Protein AF-A0A3M1KXL1-F1 (afdb_monomer_lite)

pLDDT: mean 74.48, std 14.93, range [48.81, 97.69]

Radius of gyration: 24.48 Å; chains: 1; bounding box: 44×39×74 Å

Secondary structure (DSSP, 8-state):
--------THHHHTTSHHHHHHHHHHHH---TTSTT--HHHHHHHHHHHHTSHHHHHHHHHHHHHHHHHHHHHHHHHHHHHHHS-SSTT-

Sequence (90 aa):
MKWRLPGDWRHQLLQRPFVQRLVDWSKTHSLPGFKGVSIYDVLLFVYGESQRQTLVIRANAVAFSFFLSLFPALIALFSLASQIPLYERF

Structure (mmCIF, N/CA/C/O backbone):
data_AF-A0A3M1KXL1-F1
#
_entry.id   AF-A0A3M1KXL1-F1
#
loop_
_atom_site.group_PDB
_atom_site.id
_atom_site.type_symbol
_atom_site.label_atom_id
_atom_site.label_alt_id
_atom_site.label_comp_id
_atom_site.label_asym_id
_atom_site.label_entity_id
_atom_site.label_seq_id
_atom_site.pdbx_PDB_ins_code
_atom_site.Cartn_x
_atom_site.Cartn_y
_atom_site.Cartn_z
_atom_site.occupancy
_atom_site.B_iso_or_equiv
_atom_site.auth_seq_id
_atom_site.auth_comp_id
_atom_site.auth_asym_id
_atom_site.auth_atom_id
_atom_site.pdbx_PDB_model_num
ATOM 1 N N . MET A 1 1 ? -4.033 18.935 30.717 1.00 48.81 1 MET A N 1
ATOM 2 C CA . MET A 1 1 ? -4.149 19.696 29.453 1.00 48.81 1 MET A CA 1
ATOM 3 C C . MET A 1 1 ? -5.243 19.051 28.600 1.00 48.81 1 MET A C 1
ATOM 5 O O . MET A 1 1 ? -4.986 18.115 27.858 1.00 48.81 1 MET A O 1
ATOM 9 N N . LYS A 1 2 ? -6.498 19.444 28.852 1.00 52.31 2 LYS A N 1
ATOM 10 C CA . LYS A 1 2 ? -7.729 18.840 28.317 1.00 52.31 2 LYS A CA 1
ATOM 11 C C . LYS A 1 2 ? -8.084 19.553 27.013 1.00 52.31 2 LYS A C 1
ATOM 13 O O . LYS A 1 2 ? -8.590 20.671 27.051 1.00 52.31 2 LYS A O 1
ATOM 18 N N . TRP A 1 3 ? -7.772 18.935 25.878 1.00 58.66 3 TRP A N 1
ATOM 19 C CA . TRP A 1 3 ? -8.156 19.452 24.566 1.00 58.66 3 TRP A CA 1
ATOM 20 C C . TRP A 1 3 ? -9.690 19.525 24.466 1.00 58.66 3 TRP A C 1
ATOM 22 O O . TRP A 1 3 ? -10.385 18.518 24.586 1.00 58.66 3 TRP A O 1
ATOM 32 N N . ARG A 1 4 ? -10.221 20.744 24.303 1.00 59.06 4 ARG A N 1
ATOM 33 C CA . ARG A 1 4 ? -11.631 21.035 24.001 1.00 59.06 4 ARG A CA 1
ATOM 34 C C . ARG A 1 4 ? -11.851 20.789 22.510 1.00 59.06 4 ARG A C 1
ATOM 36 O O . ARG A 1 4 ? -11.515 21.650 21.707 1.00 59.06 4 ARG A O 1
ATOM 43 N N . LEU A 1 5 ? -12.398 19.632 22.148 1.00 71.38 5 LEU A N 1
ATOM 44 C CA . LEU A 1 5 ? -12.926 19.389 20.805 1.00 71.38 5 LEU A CA 1
ATOM 45 C C . LEU A 1 5 ? -14.315 20.045 20.709 1.00 71.38 5 LEU A C 1
ATOM 47 O O . LEU A 1 5 ? -15.213 19.651 21.458 1.00 71.38 5 LEU A O 1
ATOM 51 N N . PRO A 1 6 ? -14.512 21.063 19.852 1.00 59.25 6 PRO A N 1
ATOM 52 C CA . PRO A 1 6 ? -15.815 21.670 19.633 1.00 59.25 6 PRO A CA 1
ATOM 53 C C . PRO A 1 6 ? -16.672 20.728 18.777 1.00 59.25 6 PRO A C 1
ATOM 55 O O . PRO A 1 6 ? -16.393 20.525 17.597 1.00 59.25 6 PRO A O 1
ATOM 58 N N . GLY A 1 7 ? -17.695 20.156 19.415 1.00 65.56 7 GLY A N 1
ATOM 59 C CA . GLY A 1 7 ? -18.949 19.703 18.810 1.00 65.56 7 GLY A CA 1
ATOM 60 C C . GLY A 1 7 ? -18.866 18.615 17.741 1.00 65.56 7 GLY A C 1
ATOM 61 O O . GLY A 1 7 ? -18.856 18.921 16.565 1.00 65.56 7 GLY A O 1
ATOM 62 N N . ASP A 1 8 ? -18.925 17.342 18.130 1.00 66.88 8 ASP A N 1
ATOM 63 C CA . ASP A 1 8 ? -19.999 16.435 17.686 1.00 66.88 8 ASP A CA 1
ATOM 64 C C . ASP A 1 8 ? -20.454 16.448 16.196 1.00 66.88 8 ASP A C 1
ATOM 66 O O . ASP A 1 8 ? -21.625 16.280 15.861 1.00 66.88 8 ASP A O 1
ATOM 70 N N . TRP A 1 9 ? -19.506 16.548 15.260 1.00 57.75 9 TRP A N 1
ATOM 71 C CA . TRP A 1 9 ? -19.734 16.468 13.803 1.00 57.75 9 TRP A CA 1
ATOM 72 C C . TRP A 1 9 ? -20.207 15.092 13.314 1.00 57.75 9 TRP A C 1
ATOM 74 O O . TRP A 1 9 ? -20.735 14.956 12.207 1.00 57.75 9 TRP A O 1
ATOM 84 N N . ARG A 1 10 ? -20.007 14.053 14.137 1.00 55.69 10 ARG A N 1
ATOM 85 C CA . ARG A 1 10 ? -20.336 12.658 13.808 1.00 55.69 10 ARG A CA 1
ATOM 86 C C . ARG A 1 10 ? -21.820 12.505 13.480 1.00 55.69 10 ARG A C 1
ATOM 88 O O . ARG A 1 10 ? -22.168 11.804 12.536 1.00 55.69 10 ARG A O 1
ATOM 95 N N . HIS A 1 11 ? -22.679 13.224 14.195 1.00 54.25 11 HIS A N 1
ATOM 96 C CA . HIS A 1 11 ? -24.132 13.122 14.061 1.00 54.25 11 HIS A CA 1
ATOM 97 C C . HIS A 1 11 ? -24.638 13.793 12.786 1.00 54.25 11 HIS A C 1
ATOM 99 O O . HIS A 1 11 ? -25.621 13.340 12.214 1.00 54.25 11 HIS A O 1
ATOM 105 N N . GLN A 1 12 ? -23.958 14.846 12.319 1.00 58.94 12 GLN A N 1
ATOM 106 C CA . GLN A 1 12 ? -24.338 15.568 11.100 1.00 58.94 12 GLN A CA 1
ATOM 107 C C . GLN A 1 12 ? -23.896 14.821 9.832 1.00 58.94 12 GLN A C 1
ATOM 109 O O . GLN A 1 12 ? -24.628 14.794 8.845 1.00 58.94 12 GLN A O 1
ATOM 114 N N . LEU A 1 13 ? -22.741 14.143 9.864 1.00 56.81 13 LEU A N 1
ATOM 115 C CA . LEU A 1 13 ? -22.291 13.290 8.753 1.00 56.81 13 LEU A CA 1
ATOM 116 C C . LEU A 1 13 ? -23.114 11.995 8.644 1.00 56.81 13 LEU A C 1
ATOM 118 O O . LEU A 1 13 ? -23.375 11.521 7.538 1.00 56.81 13 LEU A O 1
ATOM 122 N N . LEU A 1 14 ? -23.591 11.465 9.776 1.00 56.56 14 LEU A N 1
ATOM 123 C CA . LEU A 1 14 ? -24.457 10.283 9.832 1.00 56.56 14 LEU A CA 1
ATOM 124 C C . LEU A 1 14 ? -25.921 10.557 9.445 1.00 56.56 14 LEU A C 1
ATOM 126 O O . LEU A 1 14 ? -26.681 9.606 9.309 1.00 56.56 14 LEU A O 1
ATOM 130 N N . GLN A 1 15 ? -26.342 11.811 9.246 1.00 57.06 15 GLN A N 1
ATOM 131 C CA . GLN A 1 15 ? -27.717 12.148 8.836 1.00 57.06 15 GLN A CA 1
ATOM 132 C C . GLN A 1 15 ? -27.960 12.045 7.323 1.00 57.06 15 GLN A C 1
ATOM 134 O O . GLN A 1 15 ? -29.097 12.153 6.866 1.00 57.06 15 GLN A O 1
ATOM 139 N N . ARG A 1 16 ? -26.919 11.811 6.515 1.00 58.94 16 ARG A N 1
ATOM 140 C CA . ARG A 1 16 ? -27.097 11.539 5.084 1.00 58.94 16 ARG A CA 1
ATOM 141 C C . ARG A 1 16 ? -27.699 10.130 4.929 1.00 58.94 16 ARG A C 1
ATOM 143 O O . ARG A 1 16 ? -27.036 9.165 5.315 1.00 58.94 16 ARG A O 1
ATOM 150 N N . PRO A 1 17 ? -28.882 9.963 4.302 1.00 60.06 17 PRO A N 1
ATOM 151 C CA . PRO A 1 17 ? -29.536 8.652 4.161 1.00 60.06 17 PRO A CA 1
ATOM 152 C C . PRO A 1 17 ? -28.674 7.643 3.388 1.00 60.06 17 PRO A C 1
ATOM 154 O O . PRO A 1 17 ? -28.800 6.436 3.564 1.00 60.06 17 PRO A O 1
ATOM 157 N N . PHE A 1 18 ? -27.752 8.139 2.562 1.00 64.50 18 PHE A N 1
ATOM 158 C CA . PHE A 1 18 ? -26.758 7.335 1.861 1.00 64.50 18 PHE A CA 1
ATOM 159 C C . PHE A 1 18 ? -25.725 6.701 2.803 1.00 64.50 18 PHE A C 1
ATOM 161 O O . PHE A 1 18 ? -25.405 5.526 2.658 1.00 64.50 18 PHE A O 1
ATOM 168 N N . VAL A 1 19 ? -25.244 7.451 3.800 1.00 64.69 19 VAL A N 1
ATOM 169 C CA . VAL A 1 19 ? -24.257 6.957 4.772 1.00 64.69 19 VAL A CA 1
ATOM 170 C C . VAL A 1 19 ? -24.902 5.921 5.689 1.00 64.69 19 VAL A C 1
ATOM 172 O O . VAL A 1 19 ? -24.302 4.878 5.923 1.00 64.69 19 VAL A O 1
ATOM 175 N N . GLN A 1 20 ? -26.144 6.144 6.133 1.00 65.44 20 GLN A N 1
ATOM 176 C CA . GLN A 1 20 ? -26.883 5.150 6.926 1.00 65.44 20 GLN A CA 1
ATOM 177 C C . GLN A 1 20 ? -27.139 3.867 6.133 1.00 65.44 20 GLN A C 1
ATOM 179 O O . GLN A 1 20 ? -26.812 2.792 6.617 1.00 65.44 20 GLN A O 1
ATOM 184 N N . ARG A 1 21 ? -27.595 3.964 4.875 1.00 65.12 21 ARG A N 1
ATOM 185 C CA . ARG A 1 21 ? -27.777 2.782 4.014 1.00 65.12 21 ARG A CA 1
ATOM 186 C C . ARG A 1 21 ? -26.482 2.018 3.768 1.00 65.12 21 ARG A C 1
ATOM 188 O O . ARG A 1 21 ? -26.513 0.795 3.760 1.00 65.12 21 ARG A O 1
ATOM 195 N N . LEU A 1 22 ? -25.357 2.708 3.574 1.00 65.81 22 LEU A N 1
ATOM 196 C CA . LEU A 1 22 ? -24.058 2.051 3.418 1.00 65.81 22 LEU A CA 1
ATOM 197 C C . LEU A 1 22 ? -23.608 1.362 4.709 1.00 65.81 22 LEU A C 1
ATOM 199 O O . LEU A 1 22 ? -23.112 0.240 4.654 1.00 65.81 22 LEU A O 1
ATOM 203 N N . VAL A 1 23 ? -23.806 2.000 5.864 1.00 64.62 23 VAL A N 1
ATOM 204 C CA . VAL A 1 23 ? -23.477 1.416 7.170 1.00 64.62 23 VAL A CA 1
ATOM 205 C C . VAL A 1 23 ? -24.370 0.211 7.463 1.00 64.62 23 VAL A C 1
ATOM 207 O O . VAL A 1 23 ? -23.852 -0.844 7.821 1.00 64.62 23 VAL A O 1
ATOM 210 N N . ASP A 1 24 ? -25.677 0.318 7.247 1.00 65.06 24 ASP A N 1
ATOM 211 C CA . ASP A 1 24 ? -26.631 -0.772 7.463 1.00 65.06 24 ASP A CA 1
ATOM 212 C C . ASP A 1 24 ? -26.415 -1.916 6.467 1.00 65.06 24 ASP A C 1
ATOM 214 O O . ASP A 1 24 ? -26.423 -3.082 6.862 1.00 65.06 24 ASP A O 1
ATOM 218 N N . TRP A 1 25 ? -26.101 -1.622 5.201 1.00 65.94 25 TRP A N 1
ATOM 219 C CA . TRP A 1 25 ? -25.689 -2.639 4.229 1.00 65.94 25 TRP A CA 1
ATOM 220 C C . TRP A 1 25 ? -24.382 -3.322 4.652 1.00 65.94 25 TRP A C 1
ATOM 222 O O . TRP A 1 25 ? -2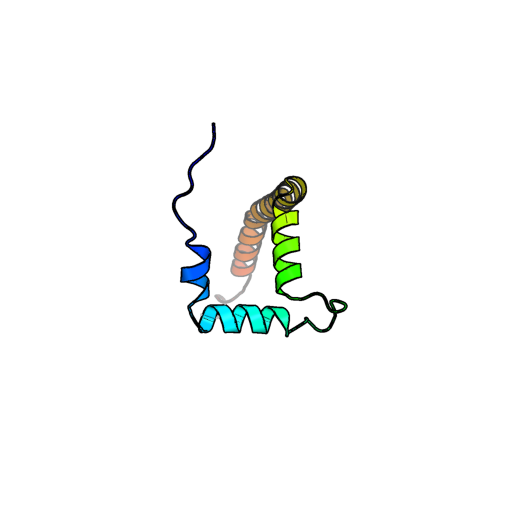4.312 -4.545 4.646 1.00 65.94 25 TRP A O 1
ATOM 232 N N . SER A 1 26 ? -23.383 -2.571 5.128 1.00 61.00 26 SER A N 1
ATOM 233 C CA . SER A 1 26 ? -22.114 -3.142 5.615 1.00 61.00 26 SER A CA 1
ATOM 234 C C . SER A 1 26 ? -22.270 -4.012 6.871 1.00 61.00 26 SER A C 1
ATOM 236 O O . SER A 1 26 ? -21.478 -4.931 7.091 1.00 61.00 26 SER A O 1
ATOM 238 N N . LYS A 1 27 ? -23.295 -3.735 7.688 1.00 60.72 27 LYS A N 1
ATOM 239 C CA . LYS A 1 27 ? -23.650 -4.521 8.877 1.00 60.72 27 LYS A CA 1
ATOM 240 C C . LYS A 1 27 ? -24.442 -5.780 8.529 1.00 60.72 27 LYS A C 1
ATOM 242 O O . LYS A 1 27 ? -24.2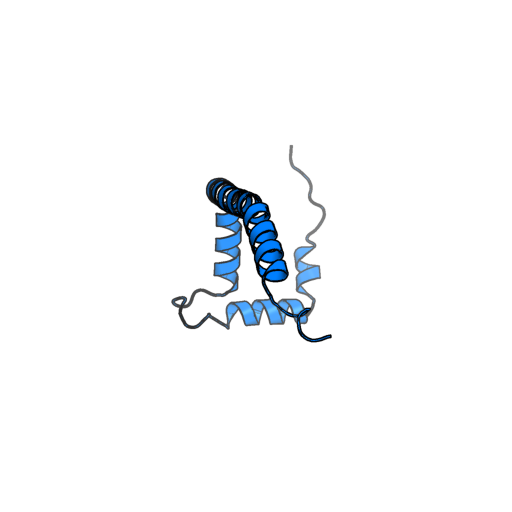52 -6.804 9.174 1.00 60.72 27 LYS A O 1
ATOM 247 N N . THR A 1 28 ? -25.308 -5.703 7.519 1.00 61.88 28 THR A N 1
ATOM 248 C CA . THR A 1 28 ? -26.231 -6.790 7.145 1.00 61.88 28 THR A CA 1
ATOM 249 C C . THR A 1 28 ? -25.613 -7.755 6.130 1.00 61.88 28 THR A C 1
ATOM 251 O O . THR A 1 28 ? -25.936 -8.939 6.118 1.00 61.88 28 THR A O 1
ATOM 254 N N . HIS A 1 29 ? -24.707 -7.271 5.277 1.00 58.81 29 HIS A N 1
ATOM 255 C CA . HIS A 1 29 ? -24.023 -8.078 4.273 1.00 58.81 29 HIS A CA 1
ATOM 256 C C . HIS A 1 29 ? -22.725 -8.648 4.857 1.00 58.81 29 HIS A C 1
ATOM 258 O O . HIS A 1 29 ? -21.638 -8.097 4.702 1.00 58.81 29 HIS A O 1
ATOM 264 N N . SER A 1 30 ? -22.841 -9.761 5.579 1.00 56.44 30 SER A N 1
ATOM 265 C CA . SER A 1 30 ? -21.684 -10.572 5.958 1.00 56.44 30 SER A CA 1
ATOM 266 C C . SER A 1 30 ? -21.125 -11.239 4.700 1.00 56.44 30 SER A C 1
ATOM 268 O O . SER A 1 30 ? -21.855 -11.939 3.998 1.00 56.44 30 SER A O 1
ATOM 270 N N . LEU A 1 31 ? -19.838 -11.040 4.400 1.00 59.00 31 LEU A N 1
ATOM 271 C CA . LEU A 1 31 ? -19.181 -11.755 3.302 1.00 59.00 31 LEU A CA 1
ATOM 272 C C . LEU A 1 31 ? -19.325 -13.274 3.536 1.00 59.00 31 LEU A C 1
ATOM 274 O O . LEU A 1 31 ? -18.930 -13.753 4.609 1.0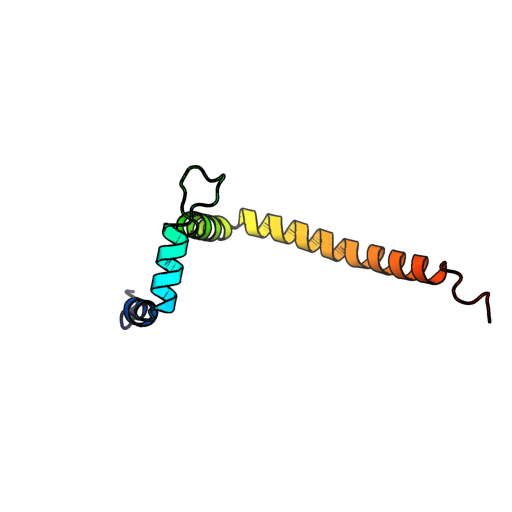0 59.00 31 LEU A O 1
ATOM 278 N N . PRO A 1 32 ? -19.881 -14.040 2.575 1.00 51.31 32 PRO A N 1
ATOM 279 C CA . P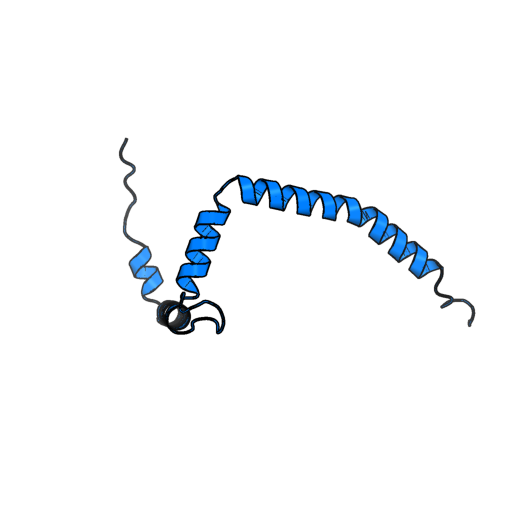RO A 1 32 ? -20.039 -15.483 2.716 1.00 51.31 32 PRO A CA 1
ATOM 280 C C . PRO A 1 32 ? -18.644 -16.117 2.812 1.00 51.31 32 PRO A C 1
ATOM 282 O O . PRO A 1 32 ? -17.905 -16.172 1.836 1.00 51.31 32 PRO A O 1
ATOM 285 N N . GLY A 1 33 ? -18.251 -16.512 4.029 1.00 59.78 33 GLY A N 1
ATOM 286 C CA . GLY A 1 33 ? -16.900 -16.988 4.360 1.00 59.78 33 GLY A CA 1
ATOM 287 C C . GLY A 1 33 ? -16.331 -16.441 5.679 1.00 59.78 33 GLY A C 1
ATOM 288 O O . GLY A 1 33 ? -15.464 -17.075 6.274 1.00 59.78 33 GLY A O 1
ATOM 289 N N . PHE A 1 34 ? -16.860 -15.327 6.203 1.00 58.62 34 PHE A N 1
ATOM 290 C CA . PHE A 1 34 ? -16.328 -14.638 7.395 1.00 58.62 34 PHE A CA 1
ATOM 291 C C . PHE A 1 34 ? -17.041 -14.964 8.724 1.00 58.62 34 PHE A C 1
ATOM 293 O O . PHE A 1 34 ? -17.076 -14.136 9.627 1.00 58.62 34 PHE A O 1
ATOM 300 N N . LYS A 1 35 ? -17.605 -16.172 8.883 1.00 60.41 35 LYS A N 1
ATOM 301 C CA . LYS A 1 35 ? -18.243 -16.646 10.140 1.00 60.41 35 LYS A CA 1
ATOM 302 C C . LYS A 1 35 ? -19.193 -15.627 10.821 1.00 60.41 35 LYS A C 1
ATOM 304 O O . LYS A 1 35 ? -19.255 -15.568 12.043 1.00 60.41 35 LYS A O 1
ATOM 309 N N . GLY A 1 36 ? -19.925 -14.820 10.050 1.00 65.12 36 GLY A N 1
ATOM 310 C CA . GLY A 1 36 ? -20.872 -13.834 10.594 1.00 65.12 36 GLY A CA 1
ATOM 311 C C . GLY A 1 36 ? -20.256 -12.519 11.090 1.00 65.12 36 GLY A C 1
ATOM 312 O O . GLY A 1 36 ? -20.958 -11.731 11.714 1.00 65.12 36 GLY A O 1
ATOM 313 N N . VAL A 1 37 ? -18.978 -12.246 10.806 1.00 65.62 37 VAL A N 1
ATOM 314 C CA . VAL A 1 37 ? -18.367 -10.934 11.070 1.00 65.62 37 VAL A CA 1
ATOM 315 C C . VAL A 1 37 ? -18.817 -9.943 9.992 1.00 65.62 37 VAL A C 1
ATOM 317 O O . VAL A 1 37 ? -18.736 -10.232 8.794 1.00 65.62 37 VAL A O 1
ATOM 320 N N . SER A 1 38 ? -19.327 -8.784 10.415 1.00 72.44 38 SER A N 1
ATOM 321 C CA . SER A 1 38 ? -19.789 -7.739 9.499 1.00 72.44 38 SER A CA 1
ATOM 322 C C . SER A 1 38 ? -18.616 -7.091 8.755 1.00 72.44 38 SER A C 1
ATOM 324 O O . SER A 1 38 ? -17.500 -7.022 9.275 1.00 72.44 38 SER A O 1
ATOM 326 N N . ILE A 1 39 ? -18.850 -6.570 7.545 1.00 71.25 39 ILE A N 1
ATOM 327 C CA . ILE A 1 39 ? -17.814 -5.838 6.786 1.00 71.25 39 ILE A CA 1
ATOM 328 C C . ILE A 1 39 ? -17.290 -4.652 7.609 1.00 71.25 39 ILE A C 1
ATOM 330 O O . ILE A 1 39 ? -16.103 -4.328 7.552 1.00 71.25 39 ILE A O 1
ATOM 334 N N . TYR A 1 40 ? -18.161 -4.039 8.415 1.00 72.75 40 TYR A N 1
ATOM 335 C CA . TYR A 1 40 ? -17.800 -2.966 9.336 1.00 72.75 40 TYR A CA 1
ATOM 336 C C . TYR A 1 40 ? -16.745 -3.402 10.364 1.00 72.75 40 TYR A C 1
ATOM 338 O O . TYR A 1 40 ? -15.747 -2.705 10.549 1.00 72.75 40 TYR A O 1
ATOM 346 N N . ASP A 1 41 ? -16.920 -4.569 10.985 1.00 74.62 41 ASP A N 1
ATOM 347 C CA . ASP A 1 41 ? -15.975 -5.088 11.980 1.00 74.62 41 ASP A CA 1
ATOM 348 C C . ASP A 1 41 ? -14.646 -5.497 11.344 1.00 74.62 41 ASP A C 1
ATOM 350 O O . ASP A 1 41 ? -13.587 -5.250 11.921 1.00 74.62 41 ASP A O 1
ATOM 354 N N . VAL A 1 42 ? -14.677 -6.056 10.128 1.00 79.69 42 VAL A N 1
ATOM 355 C CA . VAL A 1 42 ? -13.454 -6.366 9.372 1.00 79.69 42 VAL A CA 1
ATOM 356 C C . VAL A 1 42 ? -12.679 -5.088 9.063 1.00 79.69 42 VAL A C 1
ATOM 358 O O . VAL A 1 42 ? -11.473 -5.043 9.285 1.00 79.69 42 VAL A O 1
ATOM 361 N N . LEU A 1 43 ? -13.348 -4.029 8.601 1.00 78.88 43 LEU A N 1
ATOM 362 C CA . LEU A 1 43 ? -12.702 -2.742 8.331 1.00 78.88 43 LEU A CA 1
ATOM 363 C C . LEU A 1 43 ? -12.136 -2.104 9.603 1.00 78.88 43 LEU A C 1
ATOM 365 O O . LEU A 1 43 ? -11.023 -1.579 9.574 1.00 78.88 43 LEU A O 1
ATOM 369 N N . LEU A 1 44 ? -12.865 -2.171 10.719 1.00 80.94 44 LEU A N 1
ATOM 370 C CA . LEU A 1 44 ? -12.397 -1.655 12.004 1.00 80.94 44 LEU A CA 1
ATOM 371 C C . LEU A 1 44 ? -11.173 -2.433 12.508 1.00 80.94 44 LEU A C 1
ATOM 373 O O . LEU A 1 44 ? -10.209 -1.824 12.972 1.00 80.94 44 LEU A O 1
ATOM 377 N N . PHE A 1 45 ? -11.192 -3.761 12.371 1.00 79.31 45 PHE A N 1
ATOM 378 C CA . PHE A 1 45 ? -10.072 -4.630 12.720 1.00 79.31 45 PHE A CA 1
ATOM 379 C C . PHE A 1 45 ? -8.862 -4.361 11.827 1.00 79.31 45 PHE A C 1
ATOM 381 O O . PHE A 1 45 ? -7.772 -4.142 12.338 1.00 79.31 45 PHE A O 1
ATOM 388 N N . VAL A 1 46 ? -9.048 -4.292 10.507 1.00 81.56 46 VAL A N 1
ATOM 389 C CA . VAL A 1 46 ? -7.978 -3.962 9.555 1.00 81.56 46 VAL A CA 1
ATOM 390 C C . VAL A 1 46 ? -7.398 -2.585 9.853 1.00 81.56 46 VAL A C 1
ATOM 392 O O . VAL A 1 46 ? -6.183 -2.436 9.841 1.00 81.56 46 VAL A O 1
ATOM 395 N N . TYR A 1 47 ? -8.225 -1.589 10.171 1.00 79.25 47 TYR A N 1
ATOM 396 C CA . TYR A 1 47 ? -7.740 -0.259 10.533 1.00 79.25 47 TYR A CA 1
ATOM 397 C C . TYR A 1 47 ? -6.947 -0.273 11.848 1.00 79.25 47 TYR A C 1
ATOM 399 O O . TYR A 1 47 ? -5.852 0.283 11.906 1.00 79.25 47 TYR A O 1
ATOM 407 N N . GLY A 1 48 ? -7.461 -0.935 12.889 1.00 77.75 48 GLY A N 1
ATOM 408 C CA . GLY A 1 48 ? -6.774 -1.064 14.178 1.00 77.75 48 GLY A CA 1
ATOM 409 C C . GLY A 1 48 ? -5.460 -1.841 14.074 1.00 77.75 48 GLY A C 1
ATOM 410 O O . GLY A 1 48 ? -4.444 -1.426 14.631 1.00 77.75 48 GLY A O 1
ATOM 411 N N . GLU A 1 49 ? -5.451 -2.923 13.301 1.00 74.38 49 GLU A N 1
ATOM 412 C CA . GLU A 1 49 ? -4.269 -3.749 13.092 1.00 74.38 49 GLU A CA 1
ATOM 413 C C . GLU A 1 49 ? -3.268 -3.043 12.166 1.00 74.38 49 GLU A C 1
ATOM 415 O O . GLU A 1 49 ? -2.073 -3.055 12.444 1.00 74.38 49 GLU A O 1
ATOM 420 N N . SER A 1 50 ? -3.722 -2.317 11.136 1.00 76.44 50 SER A N 1
ATOM 421 C CA . SER A 1 50 ? -2.859 -1.531 10.238 1.00 76.44 50 SER A CA 1
ATOM 422 C C . SER A 1 50 ? -2.105 -0.405 10.953 1.00 76.44 50 SER A C 1
ATOM 424 O O . SER A 1 50 ? -1.054 0.011 10.468 1.00 76.44 50 SER A O 1
ATOM 426 N N . GLN A 1 51 ? -2.603 0.088 12.092 1.00 69.56 51 GLN A N 1
ATOM 427 C CA . GLN A 1 51 ? -1.882 1.045 12.945 1.00 69.56 51 GLN A CA 1
ATOM 428 C C . GLN A 1 51 ? -0.746 0.385 13.744 1.00 69.56 51 GLN A C 1
ATOM 430 O O . GLN A 1 51 ? 0.121 1.080 14.281 1.00 69.56 51 GLN A O 1
ATOM 435 N N . ARG A 1 52 ? -0.691 -0.952 13.815 1.00 74.75 52 ARG A N 1
ATOM 436 C CA . ARG A 1 52 ? 0.462 -1.649 14.389 1.00 74.75 52 ARG A CA 1
ATO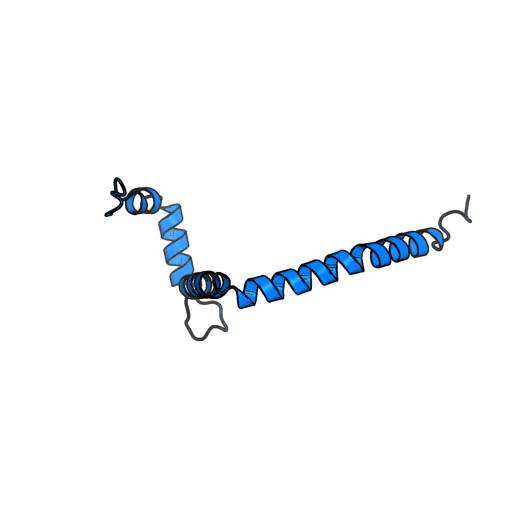M 437 C C . ARG A 1 52 ? 1.648 -1.489 13.444 1.00 74.75 52 ARG A C 1
ATOM 439 O O . ARG A 1 52 ? 1.647 -1.990 12.320 1.00 74.75 52 ARG A O 1
ATOM 446 N N . GLN A 1 53 ? 2.697 -0.830 13.935 1.00 71.06 53 GLN A N 1
ATOM 447 C CA . GLN A 1 53 ? 3.909 -0.507 13.171 1.00 71.06 53 GLN A CA 1
ATOM 448 C C . GLN A 1 53 ? 4.522 -1.723 12.452 1.00 71.06 53 GLN A C 1
ATOM 450 O O . GLN A 1 53 ? 5.094 -1.579 11.376 1.00 71.06 53 GLN A O 1
ATOM 455 N N . THR A 1 54 ? 4.355 -2.935 12.989 1.00 79.25 54 THR A N 1
ATOM 456 C CA . THR A 1 54 ? 4.841 -4.184 12.384 1.00 79.25 54 THR A CA 1
ATOM 457 C C . THR A 1 54 ? 4.259 -4.460 10.992 1.00 79.25 54 THR A C 1
ATOM 459 O O . THR A 1 54 ? 4.992 -4.922 10.115 1.00 79.25 54 THR A O 1
ATOM 462 N N . LEU A 1 55 ? 2.971 -4.173 10.758 1.00 82.88 55 LEU A N 1
ATOM 463 C CA . LEU A 1 55 ? 2.353 -4.369 9.441 1.00 82.88 55 LEU A CA 1
ATOM 464 C C . LEU A 1 55 ? 2.859 -3.340 8.431 1.00 82.88 55 LEU A C 1
ATOM 466 O O . LEU A 1 55 ? 3.174 -3.706 7.301 1.00 82.88 55 LEU A O 1
ATOM 470 N N . VAL A 1 56 ? 3.023 -2.088 8.860 1.00 84.69 56 VAL A N 1
ATOM 471 C CA . VAL A 1 56 ? 3.572 -1.010 8.024 1.00 84.69 56 VAL A CA 1
ATOM 472 C C . VAL A 1 56 ? 5.015 -1.313 7.615 1.00 84.69 56 VAL A C 1
ATOM 474 O O . VAL A 1 56 ? 5.352 -1.203 6.440 1.00 84.69 56 VAL A O 1
ATOM 477 N N . ILE A 1 57 ? 5.861 -1.768 8.546 1.00 88.19 57 ILE A N 1
ATOM 478 C CA . ILE A 1 57 ? 7.255 -2.143 8.251 1.00 88.19 57 ILE A CA 1
ATOM 479 C C . ILE A 1 57 ? 7.306 -3.282 7.224 1.00 88.19 57 ILE A C 1
ATOM 481 O O . ILE A 1 57 ? 8.075 -3.219 6.264 1.00 88.19 57 ILE A O 1
ATOM 485 N N . ARG A 1 58 ? 6.458 -4.306 7.382 1.00 87.75 58 ARG A N 1
ATOM 486 C CA . ARG A 1 58 ? 6.385 -5.429 6.436 1.00 87.75 58 ARG A CA 1
ATOM 487 C C . ARG A 1 58 ? 5.872 -4.987 5.062 1.00 87.75 58 ARG A C 1
ATOM 489 O O . ARG A 1 58 ? 6.441 -5.389 4.052 1.00 87.75 58 ARG A O 1
ATOM 496 N N . ALA A 1 59 ? 4.838 -4.150 5.018 1.00 91.31 59 ALA A N 1
ATOM 497 C CA . ALA A 1 59 ? 4.305 -3.597 3.776 1.00 91.31 59 ALA A CA 1
ATOM 498 C C . ALA A 1 59 ? 5.355 -2.748 3.040 1.00 91.31 59 ALA A C 1
ATOM 500 O O . ALA A 1 59 ? 5.534 -2.905 1.834 1.00 91.31 59 ALA A O 1
ATOM 501 N N . ASN A 1 60 ? 6.116 -1.930 3.771 1.00 93.56 60 ASN A N 1
ATOM 502 C CA . ASN A 1 60 ? 7.210 -1.139 3.212 1.00 93.56 60 ASN A CA 1
ATOM 503 C C . ASN A 1 60 ? 8.328 -2.019 2.641 1.00 93.56 60 ASN A C 1
ATOM 505 O O . ASN A 1 60 ? 8.844 -1.716 1.570 1.00 93.56 60 ASN A O 1
ATOM 509 N N . ALA A 1 61 ? 8.677 -3.130 3.298 1.00 95.62 61 ALA A N 1
ATOM 510 C CA . ALA A 1 61 ? 9.671 -4.070 2.778 1.00 95.62 61 ALA A CA 1
ATOM 511 C C . ALA A 1 61 ? 9.227 -4.722 1.453 1.00 95.62 61 ALA A C 1
ATOM 513 O O . ALA A 1 61 ? 10.037 -4.888 0.536 1.00 95.62 61 ALA A O 1
ATOM 514 N N . VAL A 1 62 ? 7.933 -5.042 1.321 1.00 96.06 62 VAL A N 1
ATOM 515 C CA . VAL A 1 62 ? 7.351 -5.552 0.068 1.00 96.06 62 VAL A CA 1
ATOM 516 C C . VAL A 1 62 ? 7.362 -4.472 -1.014 1.00 96.06 62 VAL A C 1
ATOM 518 O O . VAL A 1 6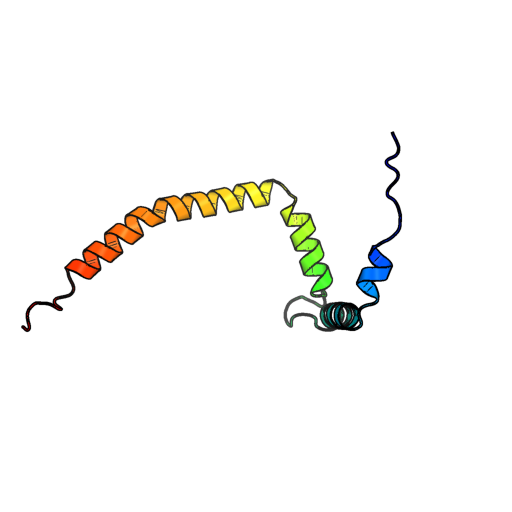2 ? 7.821 -4.735 -2.122 1.00 96.06 62 VAL A O 1
ATOM 521 N N . ALA A 1 63 ? 6.925 -3.250 -0.693 1.00 96.25 63 ALA A N 1
ATOM 522 C CA . ALA A 1 63 ? 6.928 -2.125 -1.629 1.00 96.25 63 ALA A CA 1
ATOM 523 C C . ALA A 1 63 ? 8.346 -1.774 -2.110 1.00 96.25 63 ALA A C 1
ATOM 525 O O . ALA A 1 63 ? 8.551 -1.518 -3.293 1.00 96.25 63 ALA A O 1
ATOM 526 N N . PHE A 1 64 ? 9.337 -1.827 -1.217 1.00 95.81 64 PHE A N 1
ATOM 527 C CA . PHE A 1 64 ? 10.743 -1.622 -1.556 1.00 95.81 64 PHE A CA 1
ATOM 528 C C . PHE A 1 64 ? 11.271 -2.715 -2.491 1.00 95.81 64 PHE A C 1
ATOM 530 O O . PHE A 1 64 ? 11.882 -2.413 -3.512 1.00 95.81 64 PHE A O 1
ATOM 537 N N . SER A 1 65 ? 10.979 -3.983 -2.189 1.00 96.06 65 SER A N 1
ATOM 538 C CA . SER A 1 65 ? 11.370 -5.112 -3.045 1.00 96.06 65 SER A CA 1
ATOM 539 C C . SER A 1 65 ? 10.714 -5.032 -4.431 1.00 96.06 65 SER A C 1
ATOM 541 O O . SER A 1 65 ? 11.363 -5.307 -5.437 1.00 96.06 65 SER A O 1
ATOM 543 N N . PHE A 1 66 ? 9.451 -4.598 -4.493 1.00 96.88 66 PHE A N 1
ATOM 544 C CA . PHE A 1 66 ? 8.734 -4.338 -5.743 1.00 96.88 66 PHE A CA 1
ATOM 545 C C . PHE A 1 66 ? 9.342 -3.169 -6.532 1.00 96.88 66 PHE A C 1
ATOM 547 O O . PHE A 1 66 ? 9.497 -3.243 -7.747 1.00 96.88 66 PHE A O 1
ATOM 554 N N . PHE A 1 67 ? 9.737 -2.095 -5.849 1.00 97.44 67 PHE A N 1
ATOM 555 C CA . PHE A 1 67 ? 10.409 -0.969 -6.492 1.00 97.44 67 PHE A CA 1
ATOM 556 C C . PHE A 1 67 ? 11.769 -1.374 -7.076 1.00 97.44 67 PHE A C 1
ATOM 558 O O . PHE A 1 67 ? 12.094 -0.998 -8.200 1.00 97.44 67 PHE A O 1
ATOM 565 N N . LEU A 1 68 ? 12.547 -2.187 -6.355 1.00 97.06 68 LEU A N 1
ATOM 566 C CA . LEU A 1 68 ? 13.817 -2.711 -6.863 1.00 97.06 68 LEU A CA 1
ATOM 567 C C . LEU A 1 68 ? 13.629 -3.624 -8.083 1.00 97.06 68 LEU A C 1
ATOM 569 O O . LEU A 1 68 ? 14.435 -3.558 -9.010 1.00 97.06 68 LEU A O 1
ATOM 573 N N . SER A 1 69 ? 12.575 -4.449 -8.119 1.00 97.50 69 SER A N 1
ATOM 574 C CA . SER A 1 69 ? 12.293 -5.322 -9.269 1.00 97.50 69 SER A CA 1
ATOM 575 C C . SER A 1 69 ? 11.734 -4.578 -10.489 1.00 97.50 69 SER A C 1
ATOM 577 O O . SER A 1 69 ? 11.774 -5.121 -11.596 1.00 97.50 69 SER A O 1
ATOM 579 N N . LEU A 1 70 ? 11.290 -3.327 -10.325 1.00 97.69 70 LEU A N 1
ATOM 580 C CA . LEU A 1 70 ? 10.760 -2.499 -11.408 1.00 97.69 70 LEU A CA 1
ATOM 581 C C . LEU A 1 70 ? 11.795 -2.260 -12.516 1.00 97.69 70 LEU A C 1
ATOM 583 O O . LEU A 1 70 ? 11.469 -2.390 -13.693 1.00 97.69 70 LEU A O 1
ATOM 587 N N . PHE A 1 71 ? 13.049 -1.955 -12.164 1.00 96.81 71 PHE A N 1
ATOM 588 C CA . PHE A 1 71 ? 14.084 -1.671 -13.166 1.00 96.81 71 PHE A CA 1
ATOM 589 C C . PHE A 1 71 ? 14.438 -2.903 -14.014 1.00 96.81 71 PHE A C 1
ATOM 591 O O . PHE A 1 71 ? 14.360 -2.801 -15.240 1.00 96.81 71 PHE A O 1
ATOM 598 N N . PRO A 1 72 ? 14.759 -4.078 -13.429 1.00 95.06 72 PRO A N 1
ATOM 599 C CA . PRO A 1 72 ? 14.961 -5.296 -14.210 1.00 95.06 72 PRO A CA 1
ATOM 600 C C . PRO A 1 72 ? 13.742 -5.680 -15.053 1.00 95.06 72 PRO A C 1
ATOM 602 O O . PRO A 1 72 ? 13.911 -6.096 -16.195 1.00 95.06 72 PRO A O 1
ATOM 605 N N . ALA A 1 73 ? 12.521 -5.510 -14.529 1.00 97.31 73 ALA A N 1
ATOM 606 C CA . ALA A 1 73 ? 11.298 -5.804 -15.274 1.00 97.31 73 ALA A CA 1
ATOM 607 C C . ALA A 1 73 ? 11.140 -4.901 -16.507 1.00 97.31 73 ALA A C 1
ATOM 609 O O . ALA A 1 73 ? 10.806 -5.388 -17.585 1.00 97.31 73 ALA A O 1
ATOM 610 N N . LEU A 1 74 ? 11.429 -3.603 -16.377 1.00 96.94 74 LEU A N 1
ATOM 611 C CA . LEU A 1 74 ? 11.402 -2.661 -17.499 1.00 96.94 74 LEU A CA 1
ATOM 612 C C . LEU A 1 74 ? 12.482 -2.974 -18.540 1.00 96.94 74 LEU A C 1
ATOM 614 O O . LEU A 1 74 ? 12.190 -2.984 -19.734 1.00 96.94 74 LEU A O 1
ATOM 618 N N . ILE A 1 75 ? 13.709 -3.279 -18.106 1.00 95.50 75 ILE A N 1
ATOM 619 C CA . ILE A 1 75 ? 14.792 -3.692 -19.014 1.00 95.50 75 ILE A CA 1
ATOM 620 C C . ILE A 1 75 ? 14.397 -4.971 -19.759 1.00 95.50 75 ILE A C 1
ATOM 622 O O . ILE A 1 75 ? 14.585 -5.056 -20.971 1.00 95.50 75 ILE A O 1
ATOM 626 N N . ALA A 1 76 ? 13.810 -5.946 -19.062 1.00 94.69 76 ALA A N 1
ATOM 627 C CA . ALA A 1 76 ? 13.319 -7.174 -19.674 1.00 94.69 76 ALA A CA 1
ATOM 628 C C . ALA A 1 76 ? 12.200 -6.897 -20.688 1.00 94.69 76 ALA A C 1
ATOM 630 O O . ALA A 1 76 ? 12.243 -7.442 -21.786 1.00 94.69 76 ALA A O 1
ATOM 631 N N . LEU A 1 77 ? 11.245 -6.018 -20.368 1.00 95.12 77 LEU A N 1
ATOM 632 C CA . LEU A 1 77 ? 10.180 -5.612 -21.290 1.00 95.12 77 LEU A CA 1
ATOM 633 C C . LEU A 1 77 ? 10.732 -4.941 -22.552 1.00 95.12 77 LEU A C 1
ATOM 635 O O . LEU A 1 77 ? 10.305 -5.291 -23.648 1.00 95.12 77 LEU A O 1
ATOM 639 N N . PHE A 1 78 ? 11.694 -4.023 -22.429 1.00 92.50 78 PHE A N 1
ATOM 640 C CA . PHE A 1 78 ? 12.313 -3.382 -23.595 1.00 92.50 78 PHE A CA 1
ATOM 641 C C . PHE A 1 78 ? 13.198 -4.335 -24.399 1.00 92.50 78 PHE A C 1
ATOM 643 O O . PHE A 1 78 ? 13.190 -4.288 -25.627 1.00 92.50 78 PHE A O 1
ATOM 650 N N . SER A 1 79 ? 13.920 -5.231 -23.728 1.00 92.62 79 SER A N 1
ATOM 651 C CA . SER A 1 79 ? 14.700 -6.281 -24.385 1.00 92.62 79 SER A CA 1
ATOM 652 C C . SER A 1 79 ? 13.794 -7.226 -25.177 1.00 92.62 79 SER A C 1
ATOM 654 O O . SER A 1 79 ? 14.041 -7.482 -26.353 1.00 92.62 79 SER A O 1
ATOM 656 N N . LEU A 1 80 ? 12.689 -7.670 -24.570 1.00 91.75 80 LEU A N 1
ATOM 657 C CA . LEU A 1 80 ? 11.678 -8.483 -25.240 1.00 91.75 80 LEU A CA 1
ATOM 658 C C . LEU A 1 80 ? 11.052 -7.730 -26.410 1.00 91.75 80 LEU A C 1
ATOM 660 O O . LEU A 1 80 ? 10.968 -8.301 -27.487 1.00 91.75 80 LEU A O 1
ATOM 664 N N . ALA A 1 81 ? 10.681 -6.457 -26.235 1.00 89.06 81 ALA A N 1
ATOM 665 C CA . ALA A 1 81 ? 10.132 -5.627 -27.306 1.00 89.06 81 ALA A CA 1
ATOM 666 C C . ALA A 1 81 ? 11.092 -5.493 -28.502 1.00 89.06 81 ALA A C 1
ATOM 668 O O . ALA A 1 81 ? 10.641 -5.553 -29.642 1.00 89.06 81 ALA A O 1
ATOM 669 N N . SER A 1 82 ? 12.402 -5.371 -28.252 1.00 86.56 82 SER A N 1
ATOM 670 C CA . SER A 1 82 ? 13.445 -5.331 -29.290 1.00 86.56 82 SER A CA 1
ATOM 671 C C . SER A 1 82 ? 13.556 -6.646 -30.075 1.00 86.56 82 SER A C 1
ATOM 673 O O . SER A 1 82 ? 13.844 -6.638 -31.268 1.00 86.56 82 SER A O 1
ATOM 675 N N . GLN A 1 83 ? 13.296 -7.783 -29.425 1.00 84.44 83 GLN A N 1
ATOM 676 C CA . GLN A 1 83 ? 13.351 -9.101 -30.064 1.00 84.44 83 GLN A CA 1
ATOM 677 C C . GLN A 1 83 ? 12.089 -9.465 -30.849 1.00 84.44 83 GLN A C 1
ATOM 679 O O . GLN A 1 83 ? 12.108 -10.468 -31.557 1.00 84.44 83 GLN A O 1
ATOM 684 N N . ILE A 1 84 ? 10.995 -8.702 -30.745 1.00 83.69 84 ILE A N 1
ATOM 685 C CA . ILE A 1 84 ? 9.801 -8.968 -31.553 1.00 83.69 84 ILE A CA 1
ATOM 686 C C . ILE A 1 84 ? 10.113 -8.534 -32.995 1.00 83.69 84 ILE A C 1
ATOM 688 O O . ILE A 1 84 ? 10.286 -7.336 -33.236 1.00 83.69 84 ILE A O 1
ATOM 692 N N . PRO A 1 85 ? 10.149 -9.455 -33.980 1.00 76.56 85 PRO A N 1
ATOM 693 C CA . PRO A 1 85 ? 10.440 -9.120 -35.369 1.00 76.56 85 PRO A CA 1
ATOM 694 C C . PRO A 1 85 ? 9.198 -8.495 -36.023 1.00 76.56 85 PRO A C 1
ATOM 696 O O . PRO A 1 85 ? 8.533 -9.098 -36.860 1.00 76.56 85 PRO A O 1
ATOM 699 N N . LEU A 1 86 ? 8.842 -7.277 -35.614 1.00 65.75 86 LEU A N 1
ATOM 700 C CA . LEU A 1 86 ? 7.783 -6.472 -36.242 1.00 65.75 86 LEU A CA 1
ATOM 701 C C . LEU A 1 86 ? 8.305 -5.647 -37.430 1.00 65.75 86 LEU A C 1
ATOM 703 O O . LEU A 1 86 ? 7.511 -5.064 -38.162 1.00 65.75 86 LEU A O 1
ATOM 707 N N . TYR A 1 87 ? 9.625 -5.611 -37.629 1.00 63.19 87 TYR A N 1
ATOM 708 C CA . TYR A 1 87 ? 10.297 -4.799 -38.645 1.00 63.19 87 TYR A CA 1
ATOM 709 C C . TYR A 1 87 ? 10.771 -5.594 -39.880 1.00 63.19 87 TYR A C 1
ATOM 711 O O . TYR A 1 87 ? 10.961 -5.003 -40.932 1.00 63.19 87 TYR A O 1
ATOM 719 N N . GLU A 1 88 ? 10.880 -6.928 -39.834 1.00 61.38 88 GLU A N 1
ATOM 720 C CA . GLU A 1 88 ? 11.410 -7.723 -40.969 1.00 61.38 88 GLU A CA 1
ATOM 721 C C . GLU A 1 88 ? 10.463 -7.850 -42.186 1.00 61.38 88 GLU A C 1
ATOM 723 O O . GLU A 1 88 ? 10.743 -8.595 -43.124 1.00 61.38 88 GLU A O 1
ATOM 728 N N . ARG A 1 89 ? 9.311 -7.170 -42.188 1.00 60.53 89 ARG A N 1
ATOM 729 C CA . ARG A 1 89 ? 8.247 -7.354 -43.195 1.00 60.53 89 ARG A CA 1
ATOM 730 C C . ARG A 1 89 ? 7.913 -6.102 -44.020 1.00 60.53 89 ARG A C 1
ATOM 732 O O . ARG A 1 89 ? 6.942 -6.167 -44.772 1.00 60.53 89 ARG A O 1
ATOM 739 N N . PHE A 1 90 ? 8.695 -5.022 -43.934 1.00 57.09 90 PHE A N 1
ATOM 740 C CA . PHE A 1 90 ? 8.535 -3.828 -44.779 1.00 57.09 90 PHE A CA 1
ATOM 741 C C . PHE A 1 90 ? 9.867 -3.294 -45.298 1.00 57.09 90 PHE A C 1
ATOM 743 O O . PHE A 1 90 ? 10.799 -3.148 -44.478 1.00 57.09 90 PHE A O 1
#

Foldseek 3Di:
DDDDDPDDCVVVVCPPVVNVVVVVCQQVDDPVPNPNDGNVNVVVVCVVVVVPVVVVVVVVVVVVVVVVVVVVVVVVVVVVVVPPPPPPPD